Protein AF-A0A7J4FY55-F1 (afdb_monomer)

Sequence (59 aa):
MFKGVLIGRRVFIPDIEESRELWTLGFYGKPIGIAKPKLPNFDKPLILDLIEAIYLMER

pLDDT: mean 94.17, std 4.57, range [79.81, 98.12]

Foldseek 3Di:
DFDWDDDPFKTKRQDLVSQLVVCVVPNAFDFPPDDDDPHSPDPGIGIHGPVSVVVVVVD

Secondary structure (DSSP, 8-state):
----EEETTEEEE--HHHHHHHHHTT--SEETT-SS-SSS---S-EEEEHHHHHHHH--

Radius of gyration: 10.36 Å; Cα contacts (8 Å, |Δi|>4): 91; chains: 1; bounding box: 24×24×24 Å

Solvent-accessible surface area (backbone atoms only — not comparable to full-atom values): 3555 Å² total; per-residue (Å²): 135,86,69,68,46,82,54,9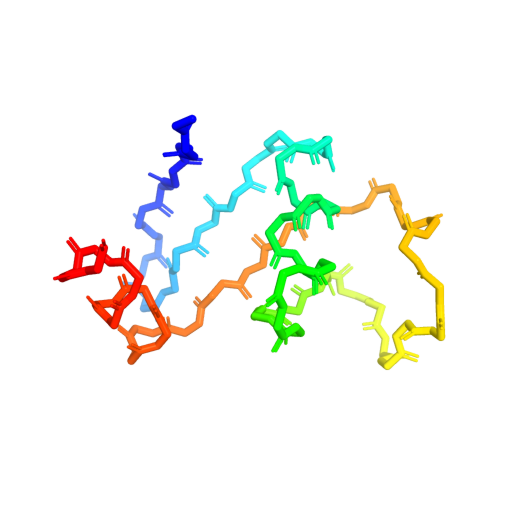5,75,31,33,37,23,74,50,44,65,57,26,32,52,50,26,72,77,72,61,51,52,43,42,64,94,51,82,80,73,91,61,78,80,65,91,40,36,23,35,24,48,57,66,58,49,51,56,64,71,79,105

Mean predicted aligned error: 2.62 Å

Nearest PDB structures (foldseek):
  3ajv-assembly1_D  TM=9.589E-01  e=9.682E-06  Aeropyrum pernix
  3p1z-assembly3_J  TM=9.637E-01  e=1.273E-05  Aeropyrum pernix
  2cv8-assembly1_B  TM=9.856E-01  e=5.011E-05  Sulfurisphaera tokodaii
  8olx-assembly1_A  TM=5.596E-01  e=2.692E+00  Homo sapiens
  8r7v-assembly1_A  TM=5.587E-01  e=3.087E+00  Homo sapiens

Structure (mmCIF, N/CA/C/O backbone):
data_AF-A0A7J4FY55-F1
#
_entry.id   AF-A0A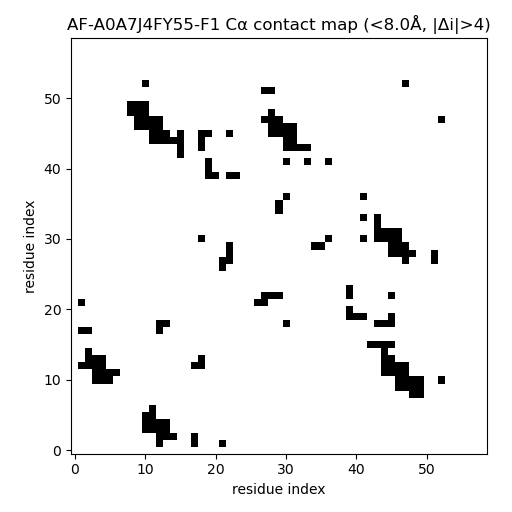7J4FY55-F1
#
loop_
_atom_site.group_PDB
_atom_site.id
_atom_site.type_symbol
_atom_site.label_atom_id
_atom_site.label_alt_id
_atom_site.label_comp_id
_atom_site.label_asym_id
_atom_site.label_entity_id
_atom_site.label_seq_id
_atom_site.pdbx_PDB_ins_code
_atom_site.Cartn_x
_atom_site.Cartn_y
_atom_site.Cartn_z
_atom_site.occupancy
_atom_site.B_iso_or_equiv
_atom_site.auth_seq_id
_atom_site.auth_comp_id
_atom_site.auth_asym_id
_atom_site.auth_atom_id
_atom_site.pdbx_PDB_model_num
ATOM 1 N N . MET A 1 1 ? -8.474 8.647 -5.529 1.00 83.88 1 MET A N 1
ATOM 2 C CA . MET A 1 1 ? -9.125 8.067 -4.331 1.00 83.88 1 MET A CA 1
ATOM 3 C C . MET A 1 1 ? -8.895 6.575 -4.403 1.00 83.88 1 MET A C 1
ATOM 5 O O . MET A 1 1 ? -9.444 5.967 -5.308 1.00 83.88 1 MET A O 1
ATOM 9 N N . PHE A 1 2 ? -8.061 6.026 -3.522 1.00 94.12 2 PHE A N 1
ATOM 10 C CA . PHE A 1 2 ? -7.725 4.601 -3.529 1.00 94.12 2 PHE A CA 1
ATOM 11 C C . PHE A 1 2 ? -8.858 3.772 -2.923 1.00 94.12 2 PHE A C 1
ATOM 13 O O . PHE A 1 2 ? -9.501 4.208 -1.963 1.00 94.12 2 PHE A O 1
ATOM 20 N N . LYS A 1 3 ? -9.103 2.575 -3.455 1.00 96.00 3 LYS A N 1
ATOM 21 C CA . LYS A 1 3 ? -10.068 1.620 -2.906 1.00 96.00 3 LYS A CA 1
ATOM 22 C C . LYS A 1 3 ? -9.353 0.367 -2.429 1.00 96.00 3 LYS A C 1
ATOM 24 O O . LYS A 1 3 ? -8.701 -0.335 -3.194 1.00 96.00 3 LYS A O 1
ATOM 29 N N . GLY A 1 4 ? -9.538 0.062 -1.149 1.00 96.56 4 GLY A N 1
ATOM 30 C CA . GLY A 1 4 ? -9.009 -1.139 -0.518 1.00 96.56 4 GLY A CA 1
ATOM 31 C C . GLY A 1 4 ? -10.102 -2.016 0.078 1.00 96.56 4 GLY A C 1
ATOM 32 O O . GLY A 1 4 ? -11.147 -1.527 0.505 1.00 96.56 4 GLY A O 1
ATOM 33 N N . VAL A 1 5 ? -9.845 -3.321 0.135 1.00 97.94 5 VAL A N 1
ATOM 34 C CA . VAL A 1 5 ? -10.707 -4.312 0.788 1.00 97.94 5 VAL A CA 1
ATOM 35 C C . VAL A 1 5 ? -9.968 -4.893 1.987 1.00 97.94 5 VAL A C 1
ATOM 37 O O . VAL A 1 5 ? -8.881 -5.452 1.842 1.00 97.94 5 VAL A O 1
ATOM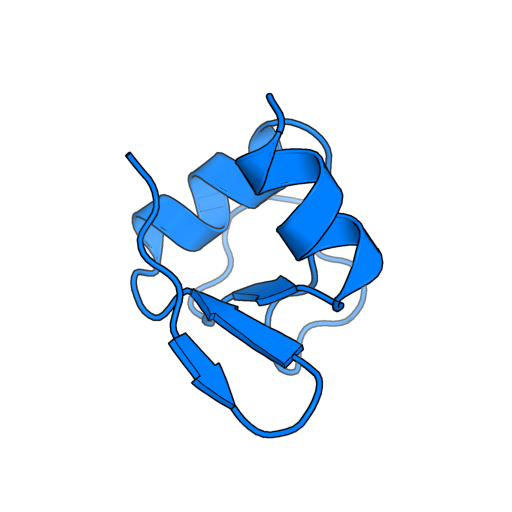 40 N N . LEU A 1 6 ? -10.549 -4.782 3.182 1.00 97.75 6 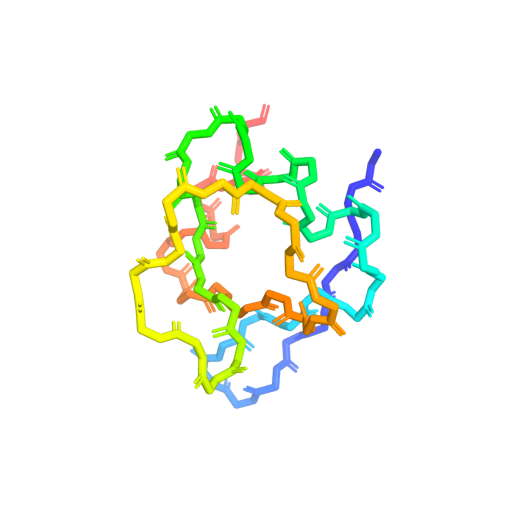LEU A N 1
ATOM 41 C CA . LEU A 1 6 ? -10.013 -5.426 4.380 1.00 97.75 6 LEU A CA 1
ATOM 42 C C . LEU A 1 6 ? -10.279 -6.936 4.321 1.00 97.75 6 LEU A C 1
ATOM 44 O O . LEU A 1 6 ? -11.429 -7.370 4.331 1.00 97.75 6 LEU A O 1
ATOM 48 N N . ILE A 1 7 ? -9.214 -7.739 4.290 1.00 96.62 7 ILE A N 1
ATOM 49 C CA . ILE A 1 7 ? -9.279 -9.204 4.295 1.00 96.62 7 ILE A CA 1
ATOM 50 C C . ILE A 1 7 ? -8.404 -9.723 5.439 1.00 96.62 7 ILE A C 1
ATOM 52 O O . ILE A 1 7 ? -7.172 -9.637 5.415 1.00 96.62 7 ILE A O 1
ATOM 56 N N . GLY A 1 8 ? -9.046 -10.262 6.477 1.00 96.19 8 GLY A N 1
ATOM 57 C CA . GLY A 1 8 ? -8.366 -10.702 7.693 1.00 96.19 8 GLY A CA 1
ATO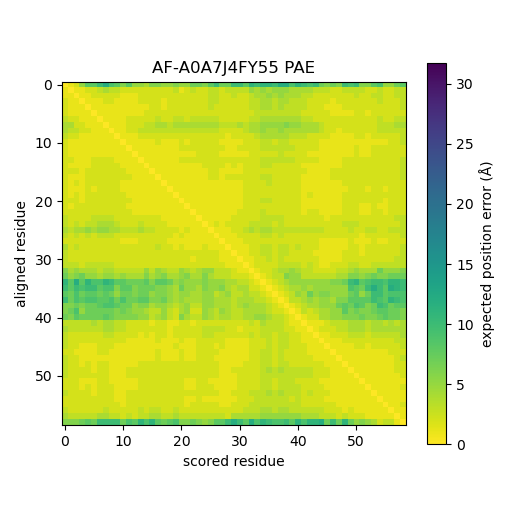M 58 C C . GLY A 1 8 ? -7.688 -9.535 8.416 1.00 96.19 8 GLY A C 1
ATOM 59 O O . GLY A 1 8 ? -8.350 -8.751 9.084 1.00 96.19 8 GLY A O 1
ATOM 60 N N . ARG A 1 9 ? -6.359 -9.432 8.298 1.00 96.31 9 ARG A N 1
ATOM 61 C CA . ARG A 1 9 ? -5.534 -8.400 8.965 1.00 96.31 9 ARG A CA 1
ATOM 62 C C . ARG A 1 9 ? -4.731 -7.543 7.984 1.00 96.31 9 ARG A C 1
ATOM 64 O O . ARG A 1 9 ? -3.683 -7.021 8.351 1.00 96.31 9 ARG A O 1
ATOM 71 N N . ARG A 1 10 ? -5.136 -7.486 6.717 1.00 97.56 10 ARG A N 1
ATOM 72 C CA . ARG A 1 10 ? -4.473 -6.682 5.682 1.00 97.56 10 ARG A CA 1
ATOM 73 C C . ARG A 1 10 ? -5.510 -6.011 4.804 1.00 97.56 10 ARG A C 1
ATOM 75 O O . ARG A 1 10 ? -6.593 -6.563 4.609 1.00 97.56 10 ARG A O 1
ATOM 82 N N . VAL A 1 11 ? -5.161 -4.854 4.259 1.00 98.12 11 VAL A N 1
ATOM 83 C CA . VAL A 1 11 ? -5.980 -4.177 3.253 1.00 98.12 11 VAL A CA 1
ATOM 84 C C . VAL A 1 11 ? -5.394 -4.467 1.879 1.00 98.12 11 VAL A C 1
ATOM 86 O O . VAL A 1 11 ? -4.203 -4.284 1.647 1.00 98.12 11 VAL A O 1
ATOM 89 N N . PHE A 1 12 ? -6.230 -4.980 0.988 1.00 97.88 12 PHE A N 1
ATOM 90 C CA . PHE A 1 12 ? -5.882 -5.362 -0.373 1.00 97.88 12 PHE A CA 1
ATOM 91 C C . PHE A 1 12 ? -6.333 -4.278 -1.350 1.00 97.88 12 PHE A C 1
ATOM 93 O O . PHE A 1 12 ? -7.513 -3.932 -1.352 1.00 97.88 12 PHE A O 1
ATOM 100 N N . ILE A 1 13 ? -5.417 -3.768 -2.176 1.00 97.88 13 ILE A N 1
ATOM 101 C CA . ILE A 1 13 ? -5.701 -2.811 -3.253 1.00 97.8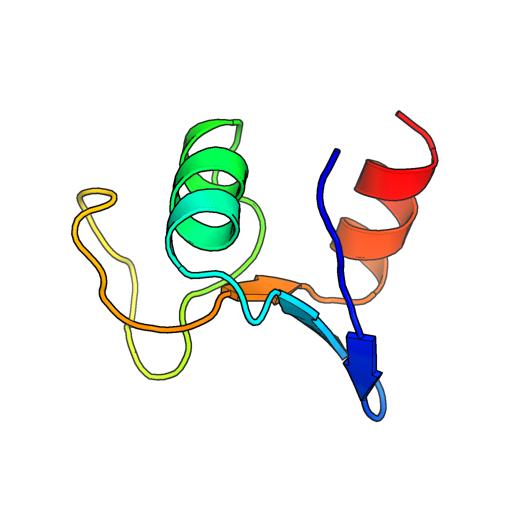8 13 ILE A CA 1
ATOM 102 C C . ILE A 1 13 ? -5.769 -3.604 -4.569 1.00 97.88 13 ILE A C 1
ATOM 104 O O . ILE A 1 13 ? -4.722 -3.990 -5.089 1.00 97.88 13 ILE A O 1
ATOM 108 N N . PRO A 1 14 ? -6.971 -3.937 -5.080 1.00 97.00 14 PRO A N 1
ATOM 109 C CA . PRO A 1 14 ? -7.122 -4.818 -6.240 1.00 97.00 14 PRO A CA 1
ATOM 110 C C . PRO A 1 14 ? -6.700 -4.163 -7.556 1.00 97.00 14 PRO A C 1
ATOM 112 O O . PRO A 1 14 ? -6.240 -4.861 -8.458 1.00 97.00 14 PRO A O 1
ATOM 115 N N . ASP A 1 15 ? -6.896 -2.849 -7.679 1.00 97.69 15 ASP A N 1
ATOM 116 C CA . ASP A 1 15 ? -6.567 -2.116 -8.894 1.00 97.69 15 ASP A CA 1
ATOM 117 C C . ASP A 1 15 ? -5.046 -1.937 -9.007 1.00 97.69 15 ASP A C 1
ATOM 119 O O . ASP A 1 15 ? -4.365 -1.553 -8.051 1.00 97.69 15 ASP A O 1
ATOM 123 N N . ILE A 1 16 ? -4.499 -2.289 -10.171 1.00 96.56 16 ILE A N 1
ATOM 124 C CA . ILE A 1 16 ? -3.052 -2.337 -10.395 1.00 96.56 16 ILE A CA 1
ATOM 125 C C . ILE A 1 16 ? -2.468 -0.935 -10.561 1.00 96.56 16 ILE A C 1
ATOM 127 O O . ILE A 1 16 ? -1.349 -0.693 -10.105 1.00 96.56 16 ILE A O 1
ATOM 131 N N . GLU A 1 17 ? -3.205 -0.009 -11.169 1.00 96.56 17 GLU A N 1
ATOM 132 C CA . GLU A 1 17 ? -2.726 1.361 -11.335 1.00 96.56 17 GLU A CA 1
ATOM 133 C C . GLU A 1 17 ? -2.755 2.095 -9.993 1.00 96.56 17 GLU A C 1
ATOM 135 O O . GLU A 1 17 ? -1.743 2.676 -9.602 1.00 96.56 17 GLU A O 1
ATOM 140 N N . GLU A 1 18 ? -3.830 1.943 -9.212 1.00 97.31 18 GLU A N 1
ATOM 141 C CA . GLU A 1 18 ? -3.899 2.432 -7.829 1.00 97.31 18 GLU A CA 1
ATOM 142 C C . GLU A 1 18 ? -2.787 1.835 -6.954 1.00 97.31 18 GLU A C 1
ATOM 144 O O . GLU A 1 18 ? -2.169 2.536 -6.152 1.00 97.31 18 GLU A O 1
ATOM 149 N N . SER A 1 19 ? -2.491 0.543 -7.123 1.00 96.75 19 SER A N 1
ATOM 150 C CA . SER A 1 19 ? -1.408 -0.138 -6.407 1.00 96.75 19 SER A CA 1
ATOM 151 C C . SER A 1 19 ? -0.040 0.482 -6.701 1.00 96.75 19 SER A C 1
ATOM 153 O O . SER A 1 19 ? 0.762 0.680 -5.785 1.00 96.75 19 SER A O 1
ATOM 155 N N . ARG A 1 20 ? 0.244 0.786 -7.974 1.00 96.12 20 ARG A N 1
ATOM 156 C CA . ARG A 1 20 ? 1.496 1.430 -8.392 1.00 96.12 20 ARG A CA 1
ATOM 157 C C . ARG A 1 20 ? 1.570 2.863 -7.903 1.00 96.12 20 ARG A C 1
ATOM 159 O O . ARG A 1 20 ? 2.589 3.235 -7.328 1.00 96.12 20 ARG A O 1
ATOM 166 N N . GLU A 1 21 ? 0.506 3.636 -8.095 1.00 96.12 21 GLU A N 1
ATOM 167 C CA . GLU A 1 21 ? 0.427 5.027 -7.656 1.00 96.12 21 GLU A CA 1
ATOM 168 C C . GLU A 1 21 ? 0.677 5.121 -6.146 1.00 96.12 21 GLU A C 1
ATOM 170 O O . GLU A 1 21 ? 1.610 5.804 -5.716 1.00 96.12 21 GLU A O 1
ATOM 175 N N . LEU A 1 22 ? -0.050 4.338 -5.343 1.00 96.00 22 LEU A N 1
ATOM 176 C CA . LEU A 1 22 ? 0.105 4.327 -3.891 1.00 96.00 22 LEU A CA 1
ATOM 177 C C . LEU A 1 22 ? 1.519 3.915 -3.456 1.00 96.00 22 LEU A C 1
ATOM 179 O O . LEU A 1 22 ? 2.098 4.531 -2.560 1.00 96.00 22 LEU A O 1
ATOM 183 N N . TRP A 1 23 ? 2.120 2.926 -4.122 1.00 95.56 23 TRP A N 1
ATOM 184 C CA . TRP A 1 23 ? 3.506 2.545 -3.854 1.00 95.56 23 TRP A CA 1
ATOM 185 C C . TRP A 1 23 ? 4.491 3.669 -4.213 1.00 95.56 23 TRP A C 1
ATOM 187 O O . TRP A 1 23 ? 5.433 3.919 -3.466 1.00 95.56 23 TRP A O 1
ATOM 197 N N . THR A 1 24 ? 4.277 4.404 -5.307 1.00 94.69 24 THR A N 1
ATOM 198 C CA . THR A 1 24 ? 5.159 5.524 -5.687 1.00 94.69 24 THR A CA 1
ATOM 199 C C . THR A 1 24 ? 5.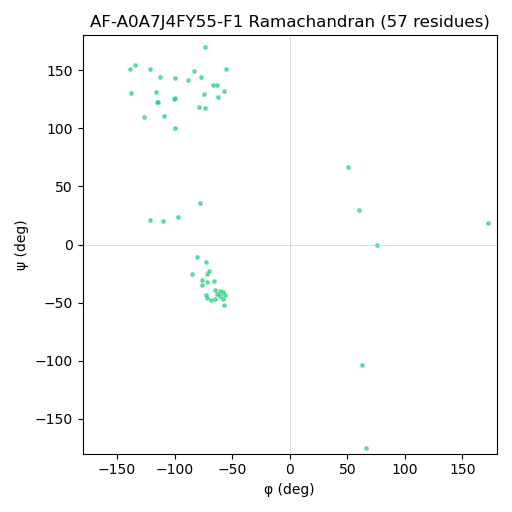064 6.739 -4.763 1.00 94.69 24 THR A C 1
ATOM 201 O O . THR A 1 24 ? 6.028 7.495 -4.675 1.00 94.69 24 THR A O 1
ATOM 204 N N . LEU A 1 25 ? 3.955 6.910 -4.035 1.00 93.94 25 LEU A N 1
ATOM 205 C CA . LEU A 1 25 ? 3.752 8.038 -3.114 1.00 93.94 25 LEU A CA 1
ATOM 206 C C . LEU A 1 25 ? 4.584 7.959 -1.825 1.00 93.94 25 LEU A C 1
ATOM 208 O O . LEU A 1 25 ? 4.707 8.955 -1.114 1.00 93.94 25 LEU A O 1
ATOM 212 N N . GLY A 1 26 ? 5.154 6.801 -1.496 1.00 92.44 26 GLY A N 1
ATOM 213 C CA . GLY A 1 26 ? 5.917 6.649 -0.253 1.00 92.44 26 GLY A CA 1
ATOM 214 C C . GLY A 1 26 ? 6.351 5.229 0.079 1.00 92.44 26 GLY A C 1
ATOM 215 O O . GLY A 1 26 ? 6.674 4.954 1.229 1.00 92.44 26 GLY A O 1
ATOM 216 N N . PHE A 1 27 ? 6.359 4.328 -0.906 1.00 94.31 27 PHE A N 1
ATOM 217 C CA . PHE A 1 27 ? 6.624 2.898 -0.736 1.00 94.31 27 PHE A CA 1
ATOM 218 C C . PHE A 1 27 ? 5.634 2.196 0.203 1.00 94.31 27 PHE A C 1
ATOM 220 O O . PHE A 1 27 ? 5.998 1.214 0.851 1.00 94.31 27 PHE A O 1
ATOM 227 N N . TYR A 1 28 ? 4.390 2.684 0.267 1.00 95.56 28 TYR A N 1
ATOM 228 C CA . TYR A 1 28 ? 3.331 2.052 1.049 1.00 95.56 28 TYR A CA 1
ATOM 229 C C . TYR A 1 28 ? 3.031 0.655 0.517 1.00 95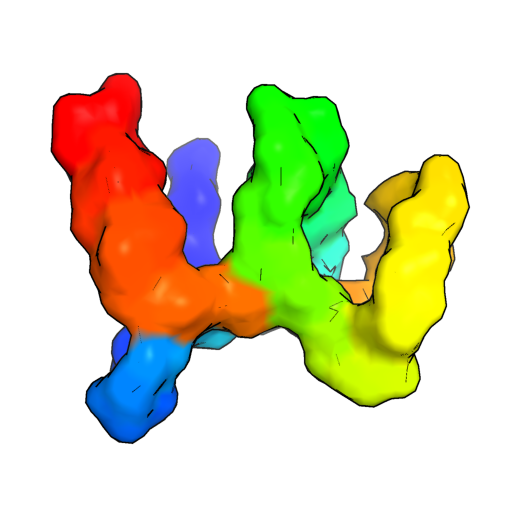.56 28 TYR A C 1
ATOM 231 O O . TYR A 1 28 ? 2.933 0.445 -0.695 1.00 95.56 28 TYR A O 1
ATOM 239 N N . GLY A 1 29 ? 2.850 -0.292 1.432 1.00 95.25 29 GLY A N 1
ATOM 240 C CA . GLY A 1 29 ? 2.457 -1.649 1.109 1.00 95.25 29 GLY A CA 1
ATOM 241 C C . GLY A 1 29 ? 3.499 -2.437 0.328 1.00 95.25 29 GLY A C 1
ATOM 242 O O . GLY A 1 29 ? 4.641 -2.035 0.089 1.00 95.25 29 GLY A O 1
ATOM 243 N N . LYS A 1 30 ? 3.103 -3.649 -0.052 1.00 95.56 30 LYS A N 1
ATOM 244 C CA . LYS A 1 30 ? 3.965 -4.593 -0.769 1.00 95.56 30 LYS A CA 1
ATOM 245 C C . LYS A 1 30 ? 3.173 -5.277 -1.873 1.00 95.56 30 LYS A C 1
ATOM 247 O O . LYS A 1 30 ? 2.101 -5.802 -1.578 1.00 95.56 30 LYS A O 1
ATOM 252 N N . PRO A 1 31 ? 3.671 -5.329 -3.117 1.00 95.75 31 PRO A N 1
ATOM 253 C CA . PRO A 1 31 ? 3.013 -6.117 -4.147 1.00 95.75 31 PRO A CA 1
ATOM 254 C C . PRO A 1 31 ? 3.103 -7.606 -3.813 1.00 95.75 31 PRO A C 1
ATOM 256 O O . PRO A 1 31 ? 4.145 -8.103 -3.370 1.00 95.75 31 PRO A O 1
ATOM 259 N N . ILE A 1 32 ? 2.004 -8.332 -3.999 1.00 93.81 32 ILE A N 1
ATOM 260 C CA . ILE A 1 32 ? 1.937 -9.746 -3.614 1.00 93.81 32 ILE A CA 1
ATOM 261 C C . ILE A 1 32 ? 2.960 -10.568 -4.405 1.00 93.81 32 ILE A C 1
ATOM 263 O O . ILE A 1 32 ? 2.981 -10.553 -5.632 1.00 93.81 32 ILE A O 1
ATOM 267 N N . GLY A 1 33 ? 3.789 -11.330 -3.686 1.00 91.12 33 GLY A N 1
ATOM 268 C CA . GLY A 1 33 ? 4.766 -12.248 -4.278 1.00 91.12 33 GLY A CA 1
ATOM 269 C C . GLY A 1 33 ? 6.012 -11.579 -4.866 1.00 91.12 33 GLY A C 1
ATOM 270 O O . GLY A 1 33 ? 6.892 -12.289 -5.343 1.00 91.12 33 GLY A O 1
ATOM 271 N N . ILE A 1 34 ? 6.130 -10.247 -4.806 1.00 88.00 34 ILE A N 1
ATOM 272 C CA . ILE A 1 34 ? 7.284 -9.510 -5.333 1.00 88.00 34 ILE A CA 1
ATOM 273 C C . ILE A 1 34 ? 8.098 -8.958 -4.166 1.00 88.00 34 ILE A C 1
ATOM 275 O O . ILE A 1 34 ? 7.688 -8.045 -3.449 1.00 88.00 34 ILE A O 1
ATOM 279 N N . ALA A 1 35 ? 9.291 -9.514 -3.974 1.00 81.81 35 ALA A N 1
ATOM 280 C CA . ALA A 1 35 ? 10.218 -9.021 -2.971 1.00 81.81 35 ALA A CA 1
ATOM 281 C C . ALA A 1 35 ? 10.940 -7.768 -3.488 1.00 81.81 35 ALA A C 1
ATOM 283 O O . ALA A 1 35 ? 11.698 -7.845 -4.451 1.00 81.81 35 ALA A O 1
ATOM 284 N N . LYS A 1 36 ? 10.746 -6.633 -2.802 1.00 79.81 36 LYS A N 1
ATOM 285 C CA . LYS A 1 36 ? 11.491 -5.372 -3.006 1.00 79.81 36 LYS A CA 1
ATOM 286 C C . LYS A 1 36 ? 11.531 -4.913 -4.479 1.00 79.81 36 LYS A C 1
ATOM 288 O O . LYS A 1 36 ? 12.606 -4.902 -5.086 1.00 79.81 36 LYS A O 1
ATOM 293 N N . PRO A 1 37 ? 10.382 -4.526 -5.060 1.00 84.00 37 PRO A N 1
ATOM 294 C CA . PRO A 1 37 ? 10.363 -3.932 -6.392 1.00 84.00 37 PRO A CA 1
ATOM 295 C C . PRO A 1 37 ? 11.258 -2.683 -6.429 1.00 84.00 37 PRO A C 1
ATOM 297 O O . PRO A 1 37 ? 11.211 -1.847 -5.531 1.00 84.00 37 PRO A O 1
ATOM 300 N N . LYS A 1 38 ? 12.114 -2.581 -7.454 1.00 84.25 38 LYS A N 1
ATOM 301 C CA . LYS A 1 38 ? 12.992 -1.413 -7.668 1.00 84.25 38 LYS A CA 1
ATOM 302 C C . LYS A 1 38 ? 12.292 -0.289 -8.432 1.00 84.25 38 LYS A C 1
ATOM 304 O O . LYS A 1 38 ? 12.696 0.861 -8.332 1.00 84.25 38 LYS A O 1
ATOM 309 N N . LEU A 1 39 ? 11.284 -0.651 -9.220 1.00 88.06 39 LEU A N 1
ATOM 310 C CA . LEU A 1 39 ? 10.491 0.227 -10.070 1.00 88.06 39 LEU A CA 1
ATOM 311 C C . LEU A 1 39 ? 9.005 -0.125 -9.885 1.00 88.06 39 LEU A C 1
ATOM 313 O O . LEU A 1 39 ? 8.698 -1.277 -9.563 1.00 88.06 39 LEU A O 1
ATOM 317 N N . PRO A 1 40 ? 8.076 0.814 -10.129 1.00 87.19 40 PRO A N 1
ATOM 318 C CA . PRO A 1 40 ? 6.634 0.577 -10.035 1.00 87.19 40 PRO A CA 1
ATOM 319 C C . PRO A 1 40 ? 6.079 -0.174 -11.260 1.00 87.19 40 PRO A C 1
ATOM 321 O O . PRO A 1 40 ? 4.979 0.094 -11.721 1.00 87.19 40 PRO A O 1
ATOM 324 N N . ASN A 1 41 ? 6.839 -1.109 -11.831 1.00 88.94 41 ASN A N 1
ATOM 325 C CA . ASN A 1 41 ? 6.466 -1.861 -13.033 1.00 88.94 41 ASN A CA 1
ATOM 326 C C . ASN A 1 41 ? 5.853 -3.235 -12.712 1.00 88.94 41 ASN A C 1
ATOM 328 O O . ASN A 1 41 ? 5.918 -4.152 -13.528 1.00 88.94 41 ASN A O 1
ATOM 332 N N . PHE A 1 42 ? 5.292 -3.397 -11.515 1.00 92.44 42 PHE A N 1
ATOM 333 C CA . PHE A 1 42 ? 4.667 -4.645 -11.095 1.00 92.44 42 PHE A CA 1
ATOM 334 C C . PHE A 1 42 ? 3.225 -4.755 -11.602 1.00 92.44 42 PHE A C 1
ATOM 336 O O . PHE A 1 42 ? 2.524 -3.760 -11.753 1.00 92.44 42 PHE A O 1
ATOM 343 N N . ASP A 1 43 ? 2.767 -5.976 -11.848 1.00 94.62 43 ASP A N 1
ATOM 344 C CA . ASP A 1 43 ? 1.420 -6.323 -12.325 1.00 94.62 43 ASP A CA 1
ATOM 345 C C . ASP A 1 43 ? 0.590 -7.036 -11.242 1.00 94.62 43 ASP A C 1
ATOM 347 O O . ASP A 1 43 ? -0.370 -7.753 -11.528 1.00 94.62 43 ASP A O 1
ATOM 351 N N . LYS A 1 44 ? 0.994 -6.872 -9.979 1.00 95.12 44 LYS A N 1
ATOM 352 C CA . LYS A 1 44 ? 0.380 -7.515 -8.819 1.00 95.12 44 LYS A CA 1
ATOM 353 C C . LYS A 1 44 ? -0.318 -6.491 -7.927 1.00 95.12 44 LYS A C 1
ATOM 355 O O . LYS A 1 44 ? 0.220 -5.401 -7.741 1.00 95.12 44 LYS A O 1
ATOM 360 N N . PRO A 1 45 ? -1.453 -6.865 -7.317 1.00 96.56 45 PRO A N 1
ATOM 361 C CA . PRO A 1 45 ? -2.106 -6.051 -6.303 1.00 96.56 45 PRO A CA 1
ATOM 362 C C . PRO A 1 45 ? -1.174 -5.711 -5.141 1.00 96.56 45 PRO A C 1
ATOM 364 O O . PRO A 1 45 ? -0.295 -6.507 -4.776 1.00 96.56 45 PRO A O 1
ATOM 367 N N . LEU A 1 46 ? -1.422 -4.564 -4.519 1.00 97.12 46 LEU A N 1
ATOM 368 C CA . LEU A 1 46 ? -0.737 -4.135 -3.310 1.00 97.12 46 LEU A CA 1
ATOM 369 C C . LEU A 1 46 ? -1.465 -4.649 -2.065 1.00 97.12 46 LEU A C 1
ATOM 371 O O . LEU A 1 46 ? -2.694 -4.661 -1.992 1.00 97.12 46 LEU A O 1
ATOM 375 N N . ILE A 1 47 ? -0.697 -5.043 -1.054 1.00 97.50 47 ILE A N 1
ATOM 376 C CA . ILE A 1 47 ? -1.218 -5.290 0.290 1.00 97.50 47 ILE A CA 1
ATOM 377 C C . ILE A 1 47 ? -0.599 -4.316 1.279 1.00 97.50 47 ILE A C 1
ATOM 379 O O . ILE A 1 47 ? 0.623 -4.176 1.335 1.00 97.50 47 ILE A O 1
ATOM 383 N N . LEU A 1 48 ? -1.458 -3.699 2.078 1.00 97.94 48 LEU A N 1
ATOM 384 C CA . LEU A 1 48 ? -1.100 -2.858 3.209 1.00 97.94 48 LEU A CA 1
ATOM 385 C C . LEU A 1 48 ? -1.239 -3.669 4.495 1.00 97.94 48 LEU A C 1
ATOM 387 O O . LEU A 1 48 ? -2.160 -4.490 4.637 1.00 97.94 48 LEU A O 1
ATOM 391 N N . ASP A 1 49 ? -0.342 -3.437 5.445 1.00 97.19 49 ASP A N 1
ATOM 392 C CA . ASP A 1 49 ? -0.637 -3.797 6.827 1.00 97.19 49 ASP A CA 1
ATOM 393 C C . ASP A 1 49 ? -1.660 -2.824 7.451 1.00 97.19 49 ASP A C 1
ATOM 395 O O . ASP A 1 49 ? -2.049 -1.819 6.855 1.00 97.19 49 ASP A O 1
ATOM 399 N N . LEU A 1 50 ? -2.176 -3.165 8.637 1.00 97.12 50 LEU A N 1
ATOM 400 C CA . LEU A 1 50 ? -3.210 -2.351 9.287 1.00 97.12 50 LEU A CA 1
ATOM 401 C C . LEU A 1 50 ? -2.705 -0.963 9.692 1.00 97.12 50 LEU A C 1
ATOM 403 O O . LEU A 1 50 ? -3.496 -0.027 9.695 1.00 97.12 50 LEU A O 1
ATOM 407 N N . ILE A 1 51 ? -1.423 -0.826 10.038 1.00 97.38 51 ILE A N 1
ATOM 408 C CA . ILE A 1 51 ? -0.858 0.453 10.476 1.00 97.38 51 ILE A CA 1
ATOM 409 C C . ILE A 1 51 ? -0.760 1.388 9.272 1.00 97.38 51 ILE A C 1
ATOM 411 O O . ILE A 1 51 ? -1.213 2.527 9.351 1.00 97.38 51 ILE A O 1
ATOM 415 N N . GLU A 1 52 ? -0.247 0.891 8.144 1.00 97.38 52 GLU A N 1
ATOM 416 C CA . GLU A 1 52 ? -0.210 1.630 6.878 1.00 97.38 52 GLU A CA 1
ATOM 417 C C . GLU A 1 52 ? -1.615 2.050 6.434 1.00 97.38 52 GLU A C 1
ATOM 419 O O . GLU A 1 52 ? -1.831 3.207 6.082 1.00 97.38 52 GLU A O 1
ATOM 424 N N . ALA A 1 53 ? -2.584 1.129 6.478 1.00 96.88 53 ALA A N 1
ATOM 425 C CA . ALA A 1 53 ? -3.952 1.413 6.053 1.00 96.88 53 ALA A CA 1
ATOM 426 C C . ALA A 1 53 ? -4.633 2.489 6.915 1.00 96.88 53 ALA A C 1
ATOM 428 O O . ALA A 1 53 ? -5.291 3.373 6.370 1.00 96.88 53 ALA A O 1
ATOM 429 N N . ILE A 1 54 ? -4.463 2.438 8.241 1.00 96.56 54 ILE A N 1
ATOM 430 C CA . ILE A 1 54 ? -5.002 3.457 9.156 1.00 96.56 54 ILE A CA 1
ATOM 431 C C . ILE A 1 54 ? -4.325 4.804 8.900 1.00 96.56 54 ILE A C 1
ATOM 433 O O . ILE A 1 54 ? -5.014 5.805 8.731 1.00 96.56 54 ILE A O 1
A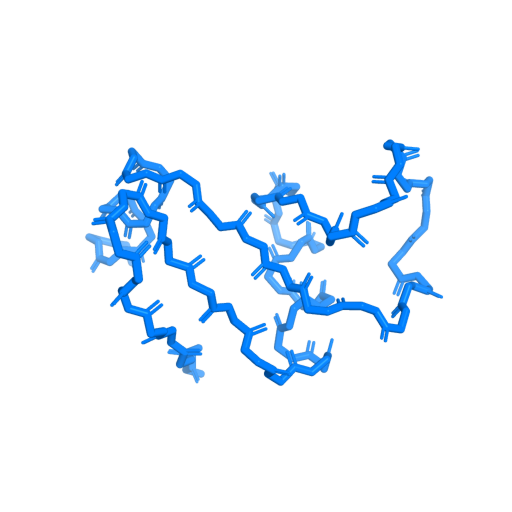TOM 437 N N . TYR A 1 55 ? -2.993 4.821 8.793 1.00 97.12 55 TYR A N 1
ATOM 438 C CA . TYR A 1 55 ? -2.243 6.043 8.509 1.00 97.12 55 TYR A CA 1
ATOM 439 C C . TYR A 1 55 ? -2.708 6.720 7.211 1.00 97.12 55 TYR A C 1
ATOM 441 O O . TYR A 1 55 ? -2.888 7.933 7.181 1.00 97.12 55 TYR A O 1
ATOM 449 N N . LEU A 1 56 ? -2.932 5.940 6.150 1.00 95.94 56 LEU A N 1
ATOM 450 C CA . LEU A 1 56 ? -3.394 6.445 4.855 1.00 95.94 56 LEU A CA 1
ATOM 451 C C . LEU A 1 56 ? -4.859 6.895 4.860 1.00 95.94 56 LEU A C 1
ATOM 453 O O . LEU A 1 56 ? -5.230 7.715 4.032 1.00 95.94 56 LEU A O 1
ATOM 457 N N . MET A 1 57 ? -5.696 6.363 5.752 1.00 93.88 57 MET A N 1
ATOM 458 C CA . MET A 1 57 ? -7.077 6.830 5.909 1.00 93.88 57 MET A CA 1
ATOM 459 C C . MET A 1 57 ? -7.179 8.160 6.661 1.00 93.88 57 MET A C 1
ATOM 461 O O . MET A 1 57 ? -8.133 8.905 6.453 1.00 93.88 57 MET A O 1
ATOM 465 N N . GLU A 1 58 ? -6.249 8.430 7.575 1.00 94.94 58 GLU A N 1
ATOM 466 C CA . GLU A 1 58 ? -6.234 9.655 8.382 1.00 94.94 58 GLU A CA 1
ATOM 467 C C . GLU A 1 58 ? -5.655 10.872 7.639 1.00 94.94 58 GLU A C 1
ATOM 469 O O . GLU A 1 58 ? -5.734 11.993 8.148 1.00 94.94 58 GLU A O 1
ATOM 474 N N . ARG A 1 59 ? -5.038 10.662 6.471 1.00 83.31 59 ARG A N 1
ATOM 475 C CA . ARG A 1 59 ? -4.305 11.667 5.689 1.00 83.31 59 ARG A CA 1
ATOM 476 C C . ARG A 1 59 ? -5.013 11.999 4.385 1.00 83.31 59 ARG A C 1
ATOM 478 O O . ARG A 1 59 ? -4.929 13.187 4.004 1.00 83.31 59 ARG A O 1
#